Protein AF-A0A538JQC2-F1 (afdb_monomer_lite)

Radius of gyration: 11.36 Å; chains: 1; bounding box: 24×27×28 Å

Secondary structure (DSSP, 8-state):
-B--SS--HHHHHHHHHHH-B-SSTT---BGGGEEEEESS-GGGT--BSGGGEEEEEHHHHHHHHH--

Sequence (68 aa):
GVRRRLFTGATRRAVEVRDRECFHEFCERRADECEIDHVQPYSVGGLTVEDNGRLACGYHNRLRHRRS

Structure (mmCIF, N/CA/C/O backbone):
data_AF-A0A538JQC2-F1
#
_entry.id   AF-A0A538JQC2-F1
#
loop_
_atom_site.group_PDB
_atom_site.id
_atom_site.type_symbol
_atom_site.label_atom_id
_atom_site.label_alt_id
_atom_site.label_comp_id
_atom_site.label_asym_id
_atom_site.label_entity_id
_atom_site.label_seq_id
_atom_site.pdbx_PDB_ins_code
_atom_site.Cartn_x
_atom_site.Cartn_y
_atom_site.Cartn_z
_atom_site.occupancy
_atom_site.B_iso_or_equiv
_atom_site.auth_seq_id
_atom_site.auth_comp_id
_atom_site.auth_asym_id
_atom_site.auth_atom_id
_atom_site.pdbx_PDB_model_num
ATOM 1 N N . GLY A 1 1 ? -15.324 -4.160 9.457 1.00 59.31 1 GLY A N 1
ATOM 2 C CA . GLY A 1 1 ? -13.941 -3.639 9.493 1.00 5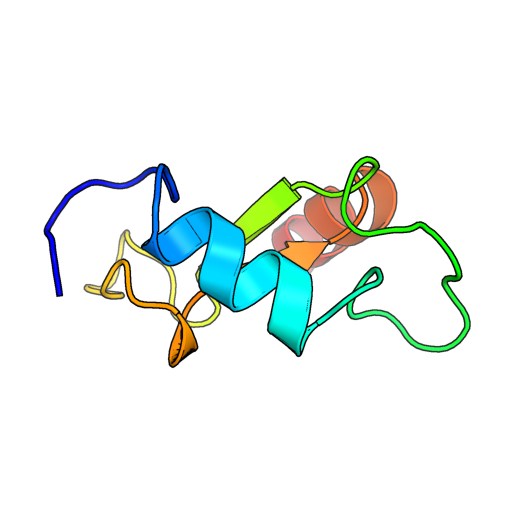9.31 1 GLY A CA 1
ATOM 3 C C . GLY A 1 1 ? -13.486 -3.449 10.925 1.00 59.31 1 GLY A C 1
ATOM 4 O O . GLY A 1 1 ? -14.310 -3.117 11.769 1.00 59.31 1 GLY A O 1
ATOM 5 N N . VAL A 1 2 ? -12.208 -3.692 11.219 1.00 64.00 2 VAL A N 1
ATOM 6 C CA . VAL A 1 2 ? -11.658 -3.590 12.585 1.00 64.00 2 VAL A CA 1
ATOM 7 C C . VAL A 1 2 ? -11.056 -2.195 12.798 1.00 64.00 2 VAL A C 1
ATOM 9 O O . VAL A 1 2 ? -10.368 -1.687 11.918 1.00 64.00 2 VAL A O 1
ATOM 12 N N . ARG A 1 3 ? -11.247 -1.578 13.974 1.00 66.38 3 ARG A N 1
ATOM 13 C CA . ARG A 1 3 ? -10.582 -0.316 14.380 1.00 66.38 3 ARG A CA 1
ATOM 14 C C . ARG A 1 3 ? -9.139 -0.541 14.865 1.00 66.38 3 ARG A C 1
ATOM 16 O O . ARG A 1 3 ? -8.743 -0.078 15.930 1.00 66.38 3 ARG A O 1
ATOM 23 N N . ARG A 1 4 ? -8.353 -1.322 14.126 1.00 77.19 4 ARG A N 1
ATOM 24 C CA . ARG A 1 4 ? -6.909 -1.465 14.366 1.00 77.19 4 ARG A CA 1
ATOM 25 C C . ARG A 1 4 ? -6.184 -0.779 13.232 1.00 77.19 4 ARG A C 1
ATOM 27 O O . ARG A 1 4 ? -6.466 -1.091 12.088 1.00 77.19 4 ARG A O 1
ATOM 34 N N . ARG A 1 5 ? -5.250 0.123 13.527 1.00 86.38 5 ARG A N 1
ATOM 35 C CA . ARG A 1 5 ? -4.558 0.900 12.488 1.00 86.38 5 ARG A CA 1
ATOM 36 C C . ARG A 1 5 ? -3.698 0.036 11.554 1.00 86.38 5 ARG A C 1
ATOM 38 O O . ARG A 1 5 ? -3.525 0.391 10.402 1.00 86.38 5 ARG A O 1
ATOM 45 N N . LEU A 1 6 ? -3.145 -1.078 12.028 1.00 93.62 6 LEU A N 1
ATOM 46 C CA . LEU A 1 6 ? -2.234 -1.901 11.226 1.00 93.62 6 LEU A CA 1
ATOM 47 C C . LEU A 1 6 ? -2.974 -3.020 10.487 1.00 93.62 6 LEU A C 1
ATOM 49 O O . LEU A 1 6 ? -3.803 -3.715 11.078 1.00 93.62 6 LEU A O 1
ATOM 53 N N . PHE A 1 7 ? -2.609 -3.231 9.222 1.00 95.62 7 PHE A N 1
ATOM 54 C CA . PHE A 1 7 ? -3.002 -4.401 8.442 1.00 95.62 7 PHE A CA 1
ATOM 55 C C . PHE A 1 7 ? -2.168 -5.611 8.879 1.00 95.62 7 PHE A C 1
ATOM 57 O O . PHE A 1 7 ? -0.953 -5.646 8.678 1.00 95.62 7 PHE A O 1
ATOM 64 N N . THR A 1 8 ? -2.811 -6.616 9.471 1.00 95.12 8 THR A N 1
ATOM 65 C CA . THR A 1 8 ? -2.166 -7.859 9.927 1.00 95.12 8 THR A CA 1
ATOM 66 C C . THR A 1 8 ? -3.003 -9.085 9.553 1.00 95.12 8 THR A C 1
ATOM 68 O O . THR A 1 8 ? -4.157 -8.959 9.136 1.00 95.12 8 THR A O 1
ATOM 71 N N . GLY A 1 9 ? -2.414 -10.281 9.666 1.00 95.12 9 GLY A N 1
ATOM 72 C CA . GLY A 1 9 ? -3.110 -11.555 9.463 1.00 95.12 9 GLY A CA 1
ATOM 73 C C . GLY A 1 9 ? -3.819 -11.664 8.108 1.00 95.12 9 GLY A C 1
ATOM 74 O O . GLY A 1 9 ? -3.249 -11.332 7.069 1.00 95.12 9 GLY A O 1
ATOM 75 N N . ALA A 1 10 ? -5.074 -12.118 8.130 1.00 95.69 10 ALA A N 1
ATOM 76 C CA . ALA A 1 10 ? -5.868 -12.358 6.926 1.00 95.69 10 ALA A CA 1
ATOM 77 C C . ALA A 1 10 ? -6.090 -11.092 6.082 1.00 95.69 10 ALA A C 1
ATOM 79 O O . ALA A 1 10 ? -5.978 -11.158 4.863 1.00 95.69 10 ALA A O 1
ATOM 80 N N . THR A 1 11 ? -6.330 -9.931 6.706 1.00 96.31 11 THR A N 1
ATOM 81 C CA . THR A 1 11 ? -6.525 -8.670 5.971 1.00 96.31 11 THR A CA 1
ATOM 82 C C . THR A 1 11 ? -5.247 -8.250 5.250 1.00 96.31 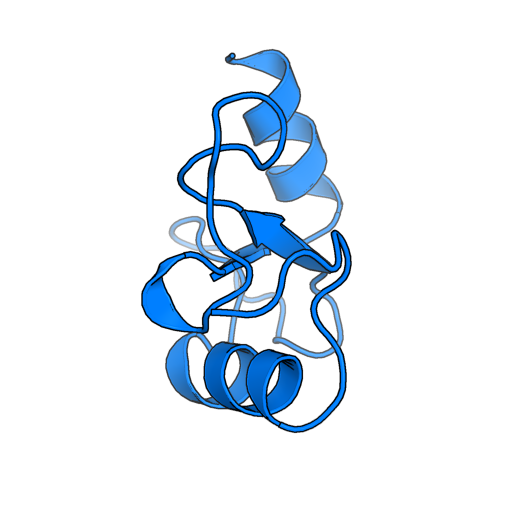11 THR A C 1
ATOM 84 O O . THR A 1 11 ? -5.304 -7.865 4.087 1.00 96.31 11 THR A O 1
ATOM 87 N N . ARG A 1 12 ? -4.079 -8.381 5.899 1.00 97.12 12 ARG A N 1
ATOM 88 C CA . ARG A 1 12 ? -2.787 -8.162 5.229 1.00 97.12 12 ARG A CA 1
ATOM 89 C C . ARG A 1 12 ? -2.628 -9.102 4.036 1.00 97.12 12 ARG A C 1
ATOM 91 O O . ARG A 1 12 ? -2.335 -8.647 2.935 1.00 97.12 12 ARG A O 1
ATOM 98 N N . ARG A 1 13 ? -2.869 -10.397 4.248 1.00 97.88 13 ARG A N 1
ATOM 99 C CA . ARG A 1 13 ? -2.707 -11.409 3.203 1.00 97.88 13 ARG A CA 1
ATOM 100 C C . ARG A 1 13 ? -3.636 -11.174 2.009 1.00 97.88 13 ARG A C 1
ATOM 102 O O . ARG A 1 13 ? -3.208 -11.353 0.873 1.00 97.88 13 ARG A O 1
ATOM 109 N N . ALA A 1 14 ? -4.877 -10.761 2.258 1.00 97.94 14 ALA A N 1
ATOM 110 C CA . ALA A 1 14 ? -5.842 -10.445 1.210 1.00 97.94 14 ALA A CA 1
ATOM 111 C C . ALA A 1 14 ? -5.337 -9.314 0.300 1.00 97.94 14 ALA A C 1
ATOM 113 O O . ALA A 1 14 ? -5.366 -9.453 -0.922 1.00 97.94 14 ALA A O 1
ATOM 114 N N . VAL A 1 15 ? -4.797 -8.240 0.887 1.00 98.25 15 VAL A N 1
ATOM 115 C CA . VAL A 1 15 ? -4.213 -7.125 0.125 1.00 98.25 15 VAL A CA 1
ATOM 116 C C . VAL A 1 15 ? -2.980 -7.577 -0.660 1.00 98.25 15 VAL A C 1
ATOM 118 O O . VAL A 1 15 ? -2.878 -7.275 -1.845 1.00 98.25 15 VAL A O 1
ATOM 121 N N . GLU A 1 16 ? -2.073 -8.347 -0.048 1.00 98.25 16 GLU A N 1
ATOM 122 C CA . GLU A 1 16 ? -0.868 -8.853 -0.727 1.00 98.25 16 GLU A CA 1
ATOM 123 C C . GLU A 1 16 ? -1.197 -9.713 -1.957 1.00 98.25 16 GLU A C 1
ATOM 125 O O . GLU A 1 16 ? -0.557 -9.572 -2.997 1.00 98.25 16 GLU A O 1
ATOM 130 N N . VAL A 1 17 ? -2.202 -10.591 -1.860 1.00 98.06 17 VAL A N 1
ATOM 131 C CA . VAL A 1 17 ? -2.630 -11.460 -2.972 1.00 98.06 17 VAL A CA 1
ATOM 132 C C . VAL A 1 17 ? -3.324 -10.667 -4.080 1.00 98.06 17 VAL A C 1
ATOM 134 O O . VAL A 1 17 ? -3.140 -10.983 -5.261 1.00 98.06 17 VAL A O 1
ATOM 137 N N . ARG A 1 18 ? -4.119 -9.655 -3.708 1.00 97.75 18 ARG A N 1
ATOM 138 C CA . ARG A 1 18 ? -4.842 -8.798 -4.654 1.00 97.75 18 ARG A CA 1
ATOM 139 C C . ARG A 1 18 ? -3.888 -7.898 -5.434 1.00 97.75 18 ARG A C 1
ATOM 141 O O . ARG A 1 18 ? -3.954 -7.875 -6.658 1.00 97.75 18 ARG A O 1
ATOM 148 N N . ASP A 1 19 ? -3.022 -7.176 -4.729 1.00 97.56 19 ASP A N 1
ATOM 149 C CA . ASP A 1 19 ? -2.189 -6.123 -5.317 1.00 97.56 19 ASP A CA 1
ATOM 150 C C . ASP A 1 19 ? -0.903 -6.687 -5.936 1.00 97.56 19 ASP A C 1
ATOM 152 O O . ASP A 1 19 ? -0.505 -6.234 -7.003 1.00 97.56 19 ASP A O 1
ATOM 156 N N . ARG A 1 20 ? -0.281 -7.703 -5.309 1.00 97.88 20 ARG A N 1
ATOM 157 C CA . ARG A 1 20 ? 0.955 -8.414 -5.725 1.00 97.88 20 ARG A CA 1
ATOM 158 C C . ARG A 1 20 ? 2.234 -7.575 -5.825 1.00 97.88 20 ARG A C 1
ATOM 160 O O . ARG A 1 20 ? 3.323 -8.107 -5.605 1.00 97.88 20 ARG A O 1
ATOM 167 N N . GLU A 1 21 ? 2.117 -6.298 -6.148 1.00 97.94 21 GLU A N 1
ATOM 168 C CA . GLU A 1 21 ? 3.202 -5.347 -6.346 1.00 97.94 21 GLU A CA 1
ATOM 169 C C . GLU A 1 21 ? 2.803 -3.940 -5.888 1.00 97.94 21 GLU A C 1
ATOM 171 O O . GLU A 1 21 ? 1.659 -3.671 -5.512 1.00 97.94 21 GLU A O 1
ATOM 176 N N . CYS A 1 22 ? 3.779 -3.037 -5.872 1.00 98.06 22 CYS A N 1
ATOM 177 C CA . CYS A 1 22 ? 3.560 -1.634 -5.554 1.00 98.06 22 CYS A CA 1
ATOM 178 C C . CYS A 1 22 ? 2.493 -1.010 -6.469 1.00 98.06 22 CYS A C 1
ATOM 180 O O . CYS A 1 22 ? 2.529 -1.176 -7.679 1.00 98.06 22 CYS A O 1
ATOM 182 N N . PHE A 1 23 ? 1.609 -0.177 -5.914 1.00 96.56 23 PHE A N 1
ATOM 183 C CA . PHE A 1 23 ? 0.520 0.450 -6.676 1.00 96.56 23 PHE A CA 1
ATOM 184 C C . PHE A 1 23 ? 0.931 1.372 -7.833 1.00 96.56 23 PHE A C 1
ATOM 186 O O . PHE A 1 23 ? 0.057 1.793 -8.590 1.00 96.56 23 PHE A O 1
ATOM 193 N N . HIS A 1 24 ? 2.193 1.795 -7.875 1.00 96.50 24 HIS A N 1
ATOM 194 C CA . HIS A 1 24 ? 2.655 2.829 -8.790 1.00 96.50 24 HIS A CA 1
ATOM 195 C C . HIS A 1 24 ? 2.988 2.192 -10.130 1.00 96.50 24 HIS A C 1
ATOM 197 O O . HIS A 1 24 ? 3.710 1.197 -10.174 1.00 96.50 24 HIS A O 1
ATOM 203 N N . GLU A 1 25 ? 2.511 2.804 -11.208 1.00 94.69 25 GLU A N 1
ATOM 204 C CA . GLU A 1 25 ? 2.774 2.343 -12.566 1.00 94.69 25 GLU A CA 1
ATOM 205 C C . GLU A 1 25 ? 4.282 2.182 -12.809 1.00 94.69 25 GLU A C 1
ATOM 207 O O . GLU A 1 25 ? 5.088 2.999 -12.351 1.00 94.69 25 GLU A O 1
ATOM 212 N N . PHE A 1 26 ? 4.662 1.097 -13.485 1.00 95.06 26 PHE A N 1
ATOM 213 C CA . PHE A 1 26 ? 6.055 0.731 -13.773 1.00 95.06 26 PHE A CA 1
ATOM 214 C C . PHE A 1 26 ? 6.936 0.435 -12.543 1.00 95.06 26 PHE A C 1
ATOM 216 O O . PHE A 1 26 ? 8.156 0.336 -12.668 1.00 95.06 26 PHE A O 1
ATOM 223 N N . CYS A 1 27 ? 6.360 0.276 -11.346 1.00 97.38 27 CYS A N 1
ATOM 224 C CA . CYS A 1 27 ? 7.100 -0.178 -10.172 1.00 97.38 27 CYS A CA 1
ATOM 225 C C . CYS A 1 27 ? 6.918 -1.683 -9.956 1.00 97.38 27 CYS A C 1
ATOM 227 O O . CYS A 1 27 ? 5.855 -2.136 -9.554 1.00 97.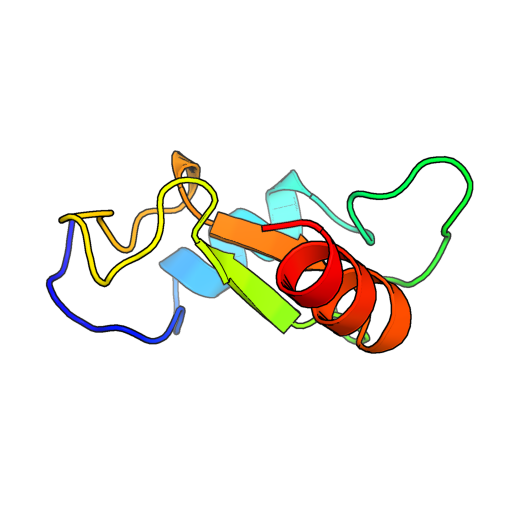38 27 CYS A O 1
ATOM 229 N N . GLU A 1 28 ? 7.990 -2.454 -10.124 1.00 96.44 28 GLU A N 1
ATOM 230 C CA . GLU A 1 28 ? 7.931 -3.922 -10.064 1.00 96.44 28 GLU A CA 1
ATOM 231 C C . GLU A 1 28 ? 8.207 -4.517 -8.672 1.00 96.44 28 GLU A C 1
ATOM 233 O O . GLU A 1 28 ? 8.316 -5.738 -8.535 1.00 96.44 28 GLU A O 1
ATOM 238 N N . ARG A 1 29 ? 8.323 -3.676 -7.635 1.00 98.25 29 ARG A N 1
ATOM 239 C CA . ARG A 1 29 ? 8.534 -4.122 -6.247 1.00 98.25 29 ARG A CA 1
ATOM 240 C C . ARG A 1 29 ? 7.405 -5.044 -5.816 1.00 98.25 29 ARG A C 1
ATOM 242 O O . ARG A 1 29 ? 6.241 -4.642 -5.858 1.00 98.25 29 ARG A O 1
ATOM 249 N N . ARG A 1 30 ? 7.758 -6.245 -5.370 1.00 98.19 30 ARG A N 1
ATOM 250 C CA . ARG A 1 30 ? 6.792 -7.267 -4.962 1.00 98.19 30 ARG A CA 1
ATOM 251 C C . ARG A 1 30 ? 6.190 -6.953 -3.589 1.00 98.19 30 ARG A C 1
ATOM 253 O O . ARG A 1 30 ? 6.659 -6.076 -2.862 1.00 98.19 30 ARG A O 1
ATOM 260 N N . ALA A 1 31 ? 5.098 -7.638 -3.257 1.00 97.25 31 ALA A N 1
ATOM 261 C CA . ALA A 1 31 ? 4.324 -7.402 -2.039 1.00 97.25 31 ALA A CA 1
ATOM 262 C C . ALA A 1 31 ? 5.125 -7.534 -0.732 1.00 97.25 31 ALA A C 1
ATOM 264 O O . ALA A 1 31 ? 4.859 -6.807 0.223 1.00 97.25 31 ALA A O 1
ATOM 265 N N . ASP A 1 32 ? 6.114 -8.422 -0.698 1.00 96.06 32 ASP A N 1
ATOM 266 C CA . ASP A 1 32 ? 7.048 -8.626 0.413 1.00 96.06 32 ASP A CA 1
ATOM 267 C C . ASP A 1 32 ? 8.014 -7.447 0.619 1.00 96.06 32 ASP A C 1
ATOM 269 O O . ASP A 1 32 ? 8.471 -7.214 1.736 1.00 96.06 32 ASP A O 1
ATOM 273 N N . GLU A 1 33 ? 8.253 -6.640 -0.417 1.00 97.38 33 GLU A N 1
ATOM 274 C CA . GLU A 1 33 ? 9.031 -5.395 -0.354 1.00 97.38 33 GLU A CA 1
ATOM 275 C C . GLU A 1 33 ? 8.164 -4.140 -0.131 1.00 97.38 33 GLU A C 1
ATOM 277 O O . GLU A 1 33 ? 8.646 -2.999 -0.245 1.00 97.38 33 GLU A O 1
ATOM 282 N N . CYS A 1 34 ? 6.871 -4.340 0.131 1.00 97.75 34 CYS A N 1
ATOM 283 C CA . CYS A 1 34 ? 5.876 -3.286 0.238 1.00 97.75 34 CYS A CA 1
ATOM 284 C C . CYS A 1 34 ? 5.229 -3.222 1.627 1.00 97.75 34 CYS A C 1
ATOM 286 O O . CYS A 1 34 ? 5.068 -4.204 2.356 1.00 97.75 34 CYS A O 1
ATOM 288 N N . GLU A 1 35 ? 4.802 -2.014 1.971 1.00 96.69 35 GLU A N 1
ATOM 289 C CA . GLU A 1 35 ? 3.954 -1.730 3.122 1.00 96.69 35 GLU A CA 1
ATOM 290 C C . GLU A 1 35 ? 2.502 -1.590 2.650 1.00 96.69 35 GLU A C 1
ATOM 292 O O . GLU A 1 35 ? 2.252 -1.266 1.488 1.00 96.69 35 GLU A O 1
ATOM 297 N N . ILE A 1 36 ? 1.542 -1.829 3.548 1.00 97.31 36 ILE A N 1
ATOM 298 C CA . ILE A 1 36 ? 0.123 -1.569 3.287 1.00 97.31 36 ILE A CA 1
ATOM 299 C C . ILE A 1 36 ? -0.282 -0.343 4.083 1.00 97.31 36 ILE A C 1
ATOM 301 O O . ILE A 1 36 ? -0.067 -0.294 5.295 1.00 97.31 36 ILE A O 1
ATOM 305 N N . ASP A 1 37 ? -0.924 0.596 3.406 1.00 95.25 37 ASP A N 1
ATOM 306 C CA . ASP A 1 37 ? -1.495 1.779 4.030 1.00 95.25 37 ASP A CA 1
ATOM 307 C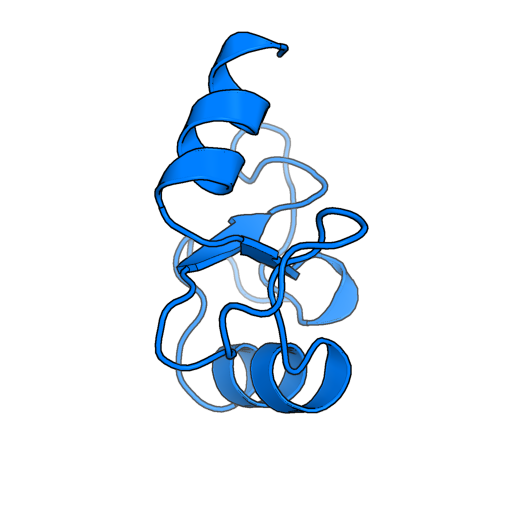 C . ASP A 1 37 ? -2.933 2.001 3.564 1.00 95.25 37 ASP A C 1
ATOM 309 O O . ASP A 1 37 ? -3.384 1.398 2.582 1.00 95.25 37 ASP A O 1
ATOM 313 N N . HIS A 1 38 ? -3.661 2.845 4.292 1.00 95.69 38 HIS A N 1
ATOM 314 C CA . HIS A 1 38 ? -5.053 3.124 3.975 1.00 95.69 38 HIS A CA 1
ATOM 315 C C . HIS A 1 38 ? -5.199 4.044 2.756 1.00 95.69 38 HIS A C 1
ATOM 317 O O . HIS A 1 38 ? -4.527 5.069 2.664 1.00 95.69 38 HIS A O 1
ATOM 323 N N . VAL A 1 39 ? -6.139 3.726 1.861 1.00 95.06 39 VAL A N 1
ATOM 324 C CA . VAL A 1 39 ? -6.549 4.614 0.757 1.00 95.06 39 VAL A CA 1
ATOM 325 C C . VAL A 1 39 ? -7.324 5.812 1.310 1.00 95.06 39 VAL A C 1
ATOM 327 O O . VAL A 1 39 ? -6.946 6.957 1.078 1.00 95.06 39 VAL A O 1
ATOM 330 N N . GLN A 1 40 ? -8.371 5.553 2.096 1.00 94.38 40 GLN A N 1
ATOM 331 C CA . GLN A 1 40 ? -9.015 6.532 2.967 1.00 94.38 40 GLN A CA 1
ATOM 332 C C . GLN A 1 40 ? -8.282 6.528 4.311 1.00 94.38 40 GLN A C 1
ATOM 334 O O . GLN A 1 40 ? -8.383 5.523 5.023 1.00 94.38 40 GLN A O 1
ATOM 339 N N . PRO A 1 41 ? -7.589 7.611 4.709 1.00 93.19 41 PRO A N 1
ATOM 340 C CA . PRO A 1 41 ? -6.761 7.593 5.906 1.00 93.19 41 PRO A CA 1
ATOM 341 C C . PRO A 1 41 ? -7.529 7.182 7.162 1.00 93.19 41 PRO A C 1
ATOM 343 O O . PRO A 1 41 ? -8.662 7.609 7.402 1.00 93.19 41 PRO A O 1
ATOM 346 N N . TYR A 1 42 ? -6.874 6.391 8.010 1.00 92.50 42 TYR A N 1
ATOM 347 C CA . TYR A 1 42 ? -7.435 5.961 9.292 1.00 92.50 42 TYR A CA 1
ATOM 348 C C . TYR A 1 42 ? -7.887 7.141 10.170 1.00 92.50 42 TYR A C 1
ATOM 350 O O . TYR A 1 42 ? -8.907 7.058 10.851 1.00 92.50 42 TYR A O 1
ATOM 358 N N . SER A 1 43 ? -7.155 8.262 10.129 1.00 92.31 43 SER A N 1
ATOM 359 C CA . SER A 1 43 ? -7.433 9.477 10.913 1.00 92.31 43 SER A CA 1
ATOM 360 C C . SER A 1 43 ? -8.780 10.128 10.600 1.00 92.31 43 SER A C 1
ATOM 362 O O . SER A 1 43 ? -9.324 10.818 11.455 1.00 92.31 43 SER A O 1
ATOM 364 N N . VAL A 1 44 ? -9.334 9.889 9.411 1.00 93.56 44 VAL A N 1
ATOM 365 C CA . VAL A 1 44 ? -10.634 10.425 8.979 1.00 93.56 44 VAL A CA 1
ATOM 366 C C . VAL A 1 44 ? -11.706 9.333 8.900 1.00 93.56 44 VAL A C 1
ATOM 368 O O . VAL A 1 44 ? -12.696 9.468 8.190 1.00 93.56 44 VAL A O 1
ATOM 371 N N . GLY A 1 45 ? -11.514 8.233 9.636 1.00 93.56 45 GLY A N 1
ATOM 372 C CA . GLY A 1 45 ? -12.499 7.155 9.757 1.00 93.56 45 GLY A CA 1
ATOM 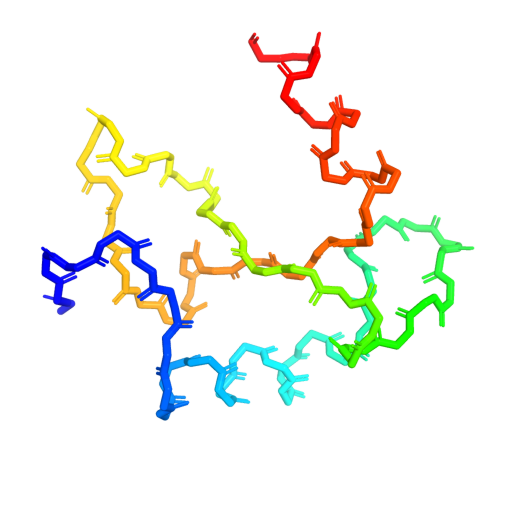373 C C . GLY A 1 45 ? -12.321 5.998 8.774 1.00 93.56 45 GLY A C 1
ATOM 374 O O . GLY A 1 45 ? -13.183 5.121 8.719 1.00 93.56 45 GLY A O 1
ATOM 375 N N . GLY A 1 46 ? -11.211 5.952 8.031 1.00 95.44 46 GLY A N 1
ATOM 376 C CA . GLY A 1 46 ? -10.877 4.826 7.163 1.00 95.44 46 GLY A CA 1
ATOM 377 C C . GLY A 1 46 ? -10.837 3.494 7.915 1.00 95.44 46 GLY A C 1
ATOM 378 O O . GLY A 1 46 ? -10.166 3.356 8.939 1.00 95.44 46 GLY A O 1
ATOM 379 N N . LEU A 1 47 ? -11.552 2.492 7.401 1.00 96.06 47 LEU A N 1
ATOM 380 C CA . LEU A 1 47 ? -11.590 1.160 8.003 1.00 96.06 47 LEU A CA 1
ATOM 381 C C . LEU A 1 47 ? -10.358 0.345 7.616 1.00 96.06 47 LEU A C 1
ATOM 383 O O . LEU A 1 47 ? -9.879 0.427 6.488 1.00 96.06 47 LEU A O 1
ATOM 387 N N . THR A 1 48 ? -9.895 -0.516 8.516 1.00 96.25 48 THR A N 1
ATOM 388 C CA . THR A 1 48 ? -8.882 -1.527 8.189 1.00 96.25 48 THR A CA 1
ATOM 389 C C . THR A 1 48 ? -9.582 -2.758 7.638 1.00 96.25 48 THR A C 1
ATOM 391 O O . THR A 1 48 ? -9.994 -3.656 8.379 1.00 96.25 48 THR A O 1
ATOM 394 N N . VAL A 1 49 ? -9.791 -2.717 6.328 1.00 96.94 49 VAL A N 1
ATOM 395 C CA . VAL A 1 49 ? -10.364 -3.764 5.477 1.00 96.94 49 VAL A CA 1
ATOM 396 C C . VAL A 1 49 ? -9.550 -3.819 4.192 1.00 96.94 49 VAL A C 1
ATOM 398 O O . VAL A 1 49 ? -8.947 -2.822 3.802 1.00 96.94 49 VAL A O 1
ATOM 401 N N . GLU A 1 50 ? -9.530 -4.972 3.547 1.00 96.81 50 GLU A N 1
ATOM 402 C CA . GLU A 1 50 ? -8.778 -5.264 2.332 1.00 96.81 50 GLU A CA 1
ATOM 403 C C . GLU A 1 50 ? -9.000 -4.216 1.232 1.00 96.81 50 GLU A C 1
ATOM 405 O O . GLU A 1 50 ? -8.033 -3.718 0.658 1.00 96.81 50 GLU A O 1
ATOM 410 N N . ASP A 1 51 ? -10.241 -3.782 1.016 1.00 96.81 51 ASP A N 1
ATOM 411 C CA . ASP A 1 51 ? -10.601 -2.785 0.000 1.00 96.81 51 ASP A CA 1
ATOM 412 C C . ASP A 1 51 ? -10.016 -1.399 0.271 1.00 96.81 51 ASP A C 1
ATOM 414 O O . ASP A 1 51 ? -9.762 -0.639 -0.659 1.00 96.81 51 ASP A O 1
ATOM 418 N N . ASN A 1 52 ? -9.750 -1.081 1.539 1.00 97.19 52 ASN A N 1
ATOM 419 C CA . ASN A 1 52 ? -9.144 0.184 1.932 1.00 97.19 52 ASN A CA 1
ATOM 420 C C . ASN A 1 52 ? -7.625 0.077 2.135 1.00 97.19 52 ASN A C 1
ATOM 422 O O . ASN A 1 52 ? -6.997 1.077 2.454 1.00 97.19 52 ASN A O 1
ATOM 426 N N . GLY A 1 53 ? -7.020 -1.104 1.998 1.00 97.12 53 GLY A N 1
ATOM 427 C CA . GLY A 1 53 ? -5.567 -1.270 2.033 1.00 97.12 53 GLY A CA 1
ATOM 428 C C . GLY A 1 53 ? -4.968 -1.184 0.636 1.00 97.12 53 GLY A C 1
ATOM 429 O O . GLY A 1 53 ? -5.572 -1.667 -0.317 1.00 97.12 53 GLY A O 1
ATOM 430 N N . ARG A 1 54 ? -3.773 -0.608 0.498 1.00 97.56 54 ARG A N 1
ATOM 431 C CA . ARG A 1 54 ? -3.031 -0.582 -0.771 1.00 97.56 54 ARG A CA 1
ATOM 432 C C . ARG A 1 54 ? -1.542 -0.822 -0.551 1.00 97.56 54 ARG A C 1
ATOM 434 O O . ARG A 1 54 ? -0.956 -0.195 0.333 1.00 97.56 54 ARG A O 1
ATOM 441 N N . LEU A 1 55 ? -0.926 -1.680 -1.368 1.00 98.00 55 LEU A N 1
ATOM 442 C CA . LEU A 1 55 ? 0.525 -1.883 -1.342 1.00 98.00 55 LEU A C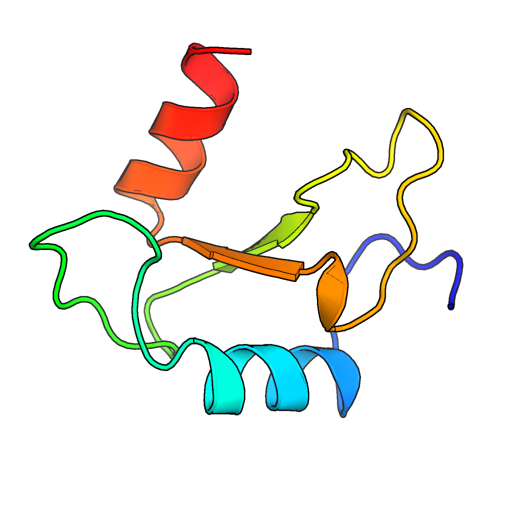A 1
ATOM 443 C C . LEU A 1 55 ? 1.291 -0.686 -1.905 1.00 98.00 55 LEU A C 1
ATOM 445 O O . LEU A 1 55 ? 1.018 -0.209 -3.007 1.00 98.00 55 LEU A O 1
ATOM 449 N N . ALA A 1 56 ? 2.326 -0.260 -1.187 1.00 97.56 56 ALA A N 1
ATOM 450 C CA . ALA A 1 56 ? 3.300 0.708 -1.661 1.00 97.56 56 ALA A CA 1
ATOM 451 C C . ALA A 1 56 ? 4.707 0.341 -1.184 1.00 97.56 56 ALA A C 1
ATOM 453 O O . ALA A 1 56 ? 4.933 0.100 0.002 1.00 97.56 56 ALA A O 1
ATOM 454 N N . CYS A 1 57 ? 5.683 0.362 -2.092 1.00 97.81 57 CYS A N 1
ATOM 455 C CA . CYS A 1 57 ? 7.085 0.262 -1.700 1.00 97.81 57 CYS A CA 1
ATOM 456 C C . CYS A 1 57 ? 7.478 1.487 -0.861 1.00 97.81 57 CYS A C 1
ATOM 458 O O . CYS A 1 57 ? 6.876 2.554 -0.994 1.00 97.81 57 CYS A O 1
ATOM 460 N N . GLY A 1 58 ? 8.527 1.386 -0.040 1.00 96.12 58 GLY A N 1
ATOM 461 C CA . GLY A 1 58 ? 8.904 2.482 0.864 1.00 96.12 58 GLY A CA 1
ATOM 462 C C . GLY A 1 58 ? 9.113 3.843 0.172 1.00 96.12 58 GLY A C 1
ATOM 463 O O . GLY A 1 58 ? 8.815 4.883 0.755 1.00 96.12 58 GLY A O 1
ATOM 464 N N . TYR A 1 59 ? 9.579 3.866 -1.085 1.00 96.12 59 TYR A N 1
ATOM 465 C CA . TYR A 1 59 ? 9.697 5.105 -1.866 1.00 96.12 59 TYR A CA 1
ATOM 466 C C . TYR A 1 59 ? 8.326 5.713 -2.202 1.00 96.12 59 TYR A C 1
ATOM 468 O O . TYR A 1 59 ? 8.059 6.856 -1.826 1.00 96.12 59 TYR A O 1
ATOM 476 N N . HIS A 1 60 ? 7.441 4.949 -2.849 1.00 96.81 60 HIS A N 1
ATOM 477 C CA . HIS A 1 60 ? 6.118 5.434 -3.248 1.00 96.81 60 HIS A CA 1
ATOM 478 C C . HIS A 1 60 ? 5.178 5.647 -2.055 1.00 96.81 60 HIS A C 1
ATOM 480 O O . HIS A 1 60 ? 4.315 6.522 -2.112 1.00 96.81 60 HIS A O 1
ATOM 486 N N . ASN A 1 61 ? 5.387 4.921 -0.953 1.00 94.56 61 ASN A N 1
ATOM 487 C CA . ASN A 1 61 ? 4.692 5.142 0.310 1.00 94.56 61 ASN A CA 1
ATOM 488 C C . ASN A 1 61 ? 4.957 6.566 0.829 1.00 94.56 61 ASN A C 1
ATOM 490 O O . ASN A 1 61 ? 4.041 7.367 1.006 1.00 94.56 61 ASN A O 1
ATOM 494 N N . ARG A 1 62 ? 6.239 6.936 0.950 1.00 93.56 62 ARG A N 1
ATOM 495 C CA . ARG A 1 62 ? 6.652 8.292 1.346 1.00 93.56 62 ARG A CA 1
ATOM 496 C C . ARG A 1 62 ? 6.201 9.359 0.352 1.00 93.56 62 ARG A C 1
ATOM 498 O O . ARG A 1 62 ? 5.829 10.451 0.772 1.00 93.56 62 ARG A O 1
ATOM 505 N N . LEU A 1 63 ? 6.247 9.071 -0.951 1.00 93.12 63 LEU A N 1
ATOM 506 C CA . LEU A 1 63 ? 5.823 10.018 -1.984 1.00 93.12 63 LEU A CA 1
ATOM 507 C C . LEU A 1 63 ? 4.334 10.370 -1.861 1.00 93.12 63 LEU A C 1
ATOM 509 O O . LEU A 1 63 ? 3.987 11.540 -2.009 1.00 93.12 63 LEU A O 1
ATOM 513 N N . ARG A 1 64 ? 3.473 9.393 -1.547 1.00 87.50 64 ARG A N 1
ATOM 514 C CA . ARG A 1 64 ? 2.033 9.617 -1.351 1.00 87.50 64 ARG A CA 1
ATOM 515 C C . ARG A 1 64 ? 1.756 10.588 -0.203 1.00 87.50 64 ARG A C 1
ATOM 517 O O . ARG A 1 64 ? 0.992 11.524 -0.392 1.00 87.50 64 ARG A O 1
ATOM 524 N N . HIS A 1 65 ? 2.430 10.424 0.934 1.00 83.00 65 HIS A N 1
ATOM 525 C CA . HIS A 1 65 ? 2.267 11.314 2.092 1.00 83.00 65 HIS A CA 1
ATOM 526 C C . HIS A 1 65 ? 2.814 12.732 1.885 1.00 83.00 65 HIS A C 1
ATOM 528 O O . HIS A 1 65 ? 2.478 13.634 2.639 1.00 83.00 65 HIS A O 1
ATOM 534 N N . ARG A 1 66 ? 3.684 12.948 0.890 1.00 83.00 66 ARG A N 1
ATOM 535 C CA . ARG A 1 66 ? 4.194 14.289 0.550 1.00 83.00 66 ARG A CA 1
ATOM 536 C C . ARG A 1 66 ? 3.253 15.080 -0.357 1.00 83.00 66 ARG A C 1
ATOM 538 O O . ARG A 1 66 ? 3.465 16.272 -0.536 1.00 83.00 66 ARG A O 1
ATOM 545 N N . ARG A 1 67 ? 2.287 14.410 -0.988 1.00 60.72 67 ARG A N 1
ATOM 546 C CA . ARG A 1 67 ? 1.337 15.007 -1.940 1.00 60.72 67 ARG A CA 1
ATOM 547 C C . ARG A 1 67 ? -0.061 15.210 -1.339 1.00 60.72 67 ARG A C 1
ATOM 549 O O . ARG A 1 67 ? -0.960 15.606 -2.073 1.00 60.72 67 ARG A O 1
ATOM 556 N N . SER A 1 68 ? -0.232 14.903 -0.053 1.00 53.28 68 SER A N 1
ATOM 557 C CA . SER A 1 68 ? -1.479 15.003 0.718 1.00 53.28 68 SER A CA 1
ATOM 558 C C . SER A 1 68 ? -1.453 16.165 1.694 1.00 53.28 68 SER A C 1
ATOM 560 O O . SER A 1 68 ? -0.387 16.315 2.334 1.00 53.28 68 SER A O 1
#

pLDDT: mean 92.7, std 9.84, range [53.28, 98.25]

Foldseek 3Di:
DDLDQAQDDPQLVLLLVVAQFAPDPPGRHGQVQWGWHFPPHSVVPTDSGNVRIHTHHPVVVVVVVVVD